Protein AF-A0A496VI37-F1 (afdb_monomer_lite)

pLDDT: mean 82.23, std 13.89, range [49.19, 95.0]

Sequence (89 aa):
MIDNTLNLFAEEENLFTEQAEYIDETALLKWTIEQPDENTIIRKLSQGGAKLITGPRGCGKTTLMLKTFHKLRANSKAVSLPIYVNYCN

Secondary structure (DSSP, 8-state):
--HHHHHHHHHHHHHHS--TTTS-HHHHHHHSPPPTTHHHHHHHHTSSS-------TTSSHHHHHHHHHHHHHT-TT-SS---------

Structure (mmCIF, N/CA/C/O backbone):
data_AF-A0A496VI37-F1
#
_entry.id   AF-A0A496VI37-F1
#
loop_
_atom_site.group_PDB
_atom_site.id
_atom_site.type_symbol
_atom_site.label_atom_id
_atom_site.label_alt_id
_atom_site.label_comp_id
_atom_site.label_asym_id
_atom_site.label_entity_id
_atom_site.label_seq_id
_atom_site.pdbx_PDB_ins_code
_atom_site.Cartn_x
_atom_site.Cartn_y
_atom_site.Cartn_z
_atom_site.occupancy
_atom_site.B_iso_or_equiv
_atom_site.auth_seq_id
_atom_site.auth_comp_id
_atom_site.auth_asym_id
_atom_site.auth_atom_id
_atom_site.pdbx_PDB_model_num
ATOM 1 N N . MET A 1 1 ? 39.761 -4.429 -19.912 1.00 49.47 1 MET A N 1
ATOM 2 C CA . MET A 1 1 ? 39.742 -3.521 -18.736 1.00 49.47 1 MET A CA 1
ATOM 3 C C . MET A 1 1 ? 38.485 -2.633 -18.707 1.00 49.47 1 MET A C 1
ATOM 5 O O . MET A 1 1 ? 38.497 -1.626 -18.019 1.00 49.47 1 MET A O 1
ATOM 9 N N . ILE A 1 2 ? 37.411 -3.002 -19.427 1.00 56.53 2 ILE A N 1
ATOM 10 C CA . ILE A 1 2 ? 36.142 -2.244 -19.519 1.00 56.53 2 ILE A CA 1
ATOM 11 C C . ILE A 1 2 ? 34.997 -3.019 -18.823 1.00 56.53 2 ILE A C 1
ATOM 13 O O . ILE A 1 2 ? 34.049 -2.417 -18.331 1.00 56.53 2 ILE A O 1
ATOM 17 N N . ASP A 1 3 ? 35.131 -4.343 -18.680 1.00 58.88 3 ASP A N 1
ATOM 18 C CA . ASP A 1 3 ? 34.077 -5.224 -18.151 1.00 58.88 3 ASP A CA 1
ATOM 19 C C . ASP A 1 3 ? 33.795 -5.041 -16.650 1.00 58.88 3 ASP A C 1
ATOM 21 O O . ASP A 1 3 ? 32.655 -5.165 -16.213 1.00 58.88 3 ASP A O 1
ATOM 25 N N . ASN A 1 4 ? 34.807 -4.682 -15.851 1.00 58.66 4 ASN A N 1
ATOM 26 C CA . ASN A 1 4 ? 34.638 -4.521 -14.400 1.00 58.66 4 ASN A CA 1
ATOM 27 C C . ASN A 1 4 ? 33.831 -3.272 -14.024 1.00 58.66 4 ASN A C 1
ATOM 29 O O . ASN A 1 4 ? 33.151 -3.270 -13.005 1.00 58.66 4 ASN A O 1
ATOM 33 N N . THR A 1 5 ? 33.909 -2.207 -14.822 1.00 59.16 5 THR A N 1
ATOM 34 C CA . THR A 1 5 ? 33.203 -0.953 -14.528 1.00 59.16 5 THR A CA 1
ATOM 35 C C . THR A 1 5 ? 31.720 -1.066 -14.881 1.00 59.16 5 THR A C 1
ATOM 37 O O . THR A 1 5 ? 30.880 -0.584 -14.133 1.00 59.16 5 THR A O 1
ATOM 40 N N . LEU A 1 6 ? 31.389 -1.762 -15.975 1.00 59.62 6 LEU A N 1
ATOM 41 C CA . LEU A 1 6 ? 30.001 -2.048 -16.358 1.00 59.62 6 LEU A CA 1
ATOM 42 C C . LEU A 1 6 ? 29.296 -2.957 -15.340 1.00 59.62 6 LEU A C 1
ATOM 44 O O . LEU A 1 6 ? 28.140 -2.705 -15.013 1.00 59.62 6 LEU A O 1
ATOM 48 N N . ASN A 1 7 ? 29.998 -3.960 -14.800 1.00 60.47 7 ASN A N 1
ATOM 49 C CA . ASN A 1 7 ? 29.455 -4.807 -13.733 1.00 60.47 7 ASN A CA 1
ATOM 50 C C . ASN A 1 7 ? 29.194 -4.026 -12.440 1.00 60.47 7 ASN A C 1
ATOM 52 O O . ASN A 1 7 ? 28.157 -4.229 -11.820 1.00 60.47 7 ASN A O 1
ATOM 56 N N . LEU A 1 8 ? 30.086 -3.103 -12.067 1.00 61.53 8 LEU A N 1
ATOM 57 C CA . LEU A 1 8 ? 29.914 -2.292 -10.860 1.00 61.53 8 LEU A CA 1
ATOM 58 C C . LEU A 1 8 ? 28.682 -1.374 -10.957 1.00 61.53 8 LEU A C 1
ATOM 60 O O . LEU A 1 8 ? 27.905 -1.286 -10.014 1.00 61.53 8 LEU A O 1
ATOM 64 N N . PHE A 1 9 ? 28.451 -0.747 -12.117 1.00 60.50 9 PHE A N 1
ATOM 65 C CA . PHE A 1 9 ? 27.258 0.080 -12.332 1.00 60.50 9 PHE A CA 1
ATOM 66 C C . PHE A 1 9 ? 25.963 -0.741 -12.399 1.00 60.50 9 PHE A C 1
ATOM 68 O O . PHE A 1 9 ? 24.934 -0.277 -11.923 1.00 60.50 9 PHE A O 1
ATOM 75 N N . ALA A 1 10 ? 25.999 -1.957 -12.952 1.00 59.69 10 ALA A N 1
ATOM 76 C CA . ALA A 1 10 ? 24.841 -2.853 -12.961 1.00 59.69 10 ALA A CA 1
ATOM 77 C C . ALA A 1 10 ? 24.496 -3.379 -11.552 1.00 59.69 10 ALA A C 1
ATOM 79 O O . ALA A 1 10 ? 23.323 -3.561 -11.224 1.00 59.69 10 ALA A O 1
ATOM 80 N N . GLU A 1 11 ? 25.502 -3.605 -10.702 1.00 58.91 11 GLU A N 1
ATOM 81 C CA . GLU A 1 11 ? 25.303 -3.919 -9.282 1.00 58.91 11 GLU A CA 1
ATOM 82 C C . GLU A 1 11 ? 24.722 -2.723 -8.512 1.00 58.91 11 GLU A C 1
ATOM 84 O O . GLU A 1 11 ? 23.779 -2.899 -7.740 1.00 58.91 11 GLU A O 1
ATOM 89 N N . GLU A 1 12 ? 25.209 -1.503 -8.764 1.00 55.09 12 GLU A N 1
ATOM 90 C CA . GLU A 1 12 ? 24.645 -0.280 -8.178 1.00 55.09 12 GLU A CA 1
ATOM 91 C C . GLU A 1 12 ? 23.203 -0.025 -8.647 1.00 55.09 12 GLU A C 1
ATOM 93 O O . GLU A 1 12 ? 22.339 0.300 -7.836 1.00 55.09 12 GLU A O 1
ATOM 98 N N . GLU A 1 13 ? 22.894 -0.223 -9.930 1.00 54.19 13 GLU A N 1
ATOM 99 C CA . GLU A 1 13 ? 21.537 -0.058 -10.457 1.00 54.19 13 GLU A CA 1
ATOM 100 C C . GLU A 1 13 ? 20.569 -1.072 -9.826 1.00 54.19 13 GLU A C 1
A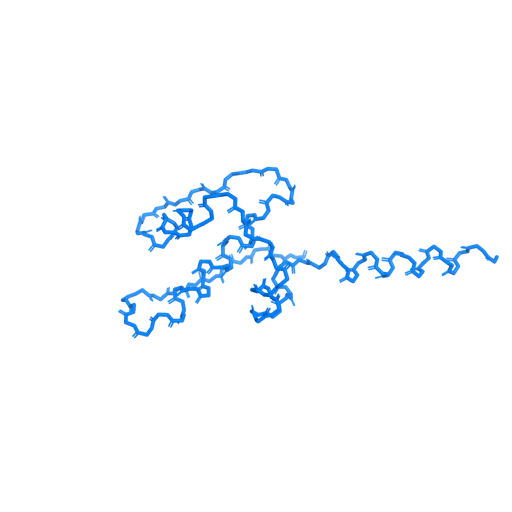TOM 102 O O . GLU A 1 13 ? 19.464 -0.699 -9.430 1.00 54.19 13 GLU A O 1
ATOM 107 N N . ASN A 1 14 ? 20.991 -2.324 -9.615 1.00 54.81 14 ASN A N 1
ATOM 108 C CA . ASN A 1 14 ? 20.191 -3.313 -8.886 1.00 54.81 14 ASN A CA 1
ATOM 109 C C . ASN A 1 14 ? 19.980 -2.939 -7.408 1.00 54.81 14 ASN A C 1
ATOM 111 O O . ASN A 1 14 ? 18.881 -3.147 -6.896 1.00 54.81 14 ASN A O 1
ATOM 115 N N . LEU A 1 15 ? 20.972 -2.328 -6.746 1.00 50.94 15 LEU A N 1
ATOM 116 C CA . LEU A 1 15 ? 20.849 -1.841 -5.364 1.00 50.94 15 LEU A CA 1
ATOM 117 C C . LEU A 1 15 ? 19.781 -0.737 -5.223 1.00 50.94 15 LEU A C 1
ATOM 119 O O . LEU A 1 15 ? 19.100 -0.663 -4.201 1.00 50.94 15 LEU A O 1
ATOM 123 N N . PHE A 1 16 ? 19.602 0.107 -6.247 1.00 56.06 16 PHE A N 1
ATOM 124 C CA . PHE A 1 16 ? 18.588 1.175 -6.261 1.00 56.06 16 PHE A CA 1
ATOM 125 C C . PHE A 1 16 ? 17.263 0.780 -6.931 1.00 56.06 16 PHE A C 1
ATOM 127 O O . PHE A 1 16 ? 16.309 1.561 -6.902 1.00 56.06 16 PHE 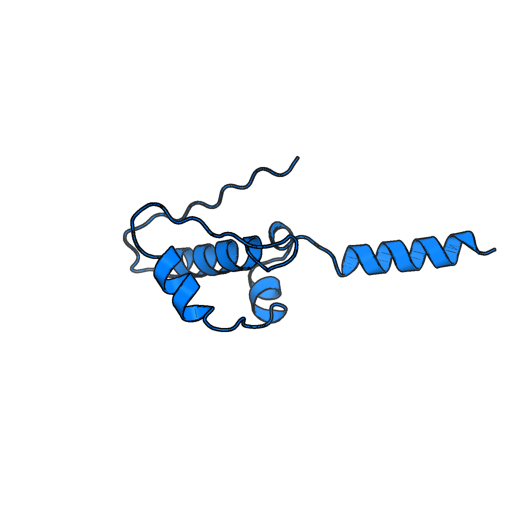A O 1
ATOM 134 N N . THR A 1 17 ? 17.175 -0.429 -7.495 1.00 64.19 17 THR A N 1
ATOM 135 C CA . THR A 1 17 ? 15.980 -0.950 -8.184 1.00 64.19 17 THR A CA 1
ATOM 136 C C . THR A 1 17 ? 15.404 -2.171 -7.466 1.00 64.19 17 THR A C 1
ATOM 138 O O . THR A 1 17 ? 14.852 -3.081 -8.089 1.00 64.19 17 THR A O 1
ATOM 141 N N . GLU A 1 18 ? 15.512 -2.210 -6.139 1.00 69.38 18 GLU A N 1
ATOM 142 C CA . GLU A 1 18 ? 14.857 -3.252 -5.358 1.00 69.38 18 GLU A CA 1
ATOM 143 C C . GLU A 1 18 ? 13.331 -3.145 -5.442 1.00 69.38 18 GLU A C 1
ATOM 145 O O . GLU A 1 18 ? 12.731 -2.064 -5.457 1.00 69.38 18 GLU A O 1
ATOM 150 N N . GLN A 1 19 ? 12.674 -4.304 -5.489 1.00 77.00 19 GLN A N 1
ATOM 151 C CA . GLN A 1 19 ? 11.222 -4.342 -5.407 1.00 77.00 19 GLN A CA 1
ATOM 152 C C . GLN A 1 19 ? 10.783 -3.941 -4.000 1.00 77.00 19 GLN A C 1
ATOM 154 O O . GLN A 1 19 ? 11.386 -4.341 -3.010 1.00 77.00 19 GLN A O 1
ATOM 159 N N . ALA A 1 20 ? 9.668 -3.214 -3.908 1.00 77.00 20 ALA A N 1
ATOM 160 C CA . ALA A 1 20 ? 9.146 -2.697 -2.643 1.00 77.00 20 ALA A CA 1
ATOM 161 C C . ALA A 1 20 ? 8.920 -3.769 -1.554 1.00 77.00 20 ALA A C 1
ATOM 163 O O . ALA A 1 20 ? 8.856 -3.430 -0.381 1.00 77.00 20 ALA A O 1
ATOM 164 N N . GLU A 1 21 ? 8.796 -5.040 -1.933 1.00 80.94 21 GLU A N 1
ATOM 165 C CA . GLU A 1 21 ? 8.580 -6.184 -1.036 1.00 80.94 21 GLU A CA 1
ATOM 166 C C . GLU A 1 21 ? 9.829 -6.613 -0.267 1.00 80.94 21 GLU A C 1
ATOM 168 O O . GLU A 1 21 ? 9.705 -7.238 0.784 1.00 80.94 21 GLU A O 1
ATOM 173 N N . TYR A 1 22 ? 11.012 -6.277 -0.781 1.00 82.12 22 TYR A N 1
ATOM 174 C CA . TYR A 1 22 ? 12.296 -6.559 -0.139 1.00 82.12 22 TYR A CA 1
ATOM 175 C C . TYR A 1 22 ? 12.772 -5.393 0.741 1.00 82.12 22 TYR A C 1
ATOM 177 O O . TYR A 1 22 ? 13.710 -5.537 1.522 1.00 82.12 22 TYR A O 1
ATOM 185 N N . ILE A 1 23 ? 12.074 -4.255 0.681 1.00 82.69 23 ILE A N 1
ATOM 186 C CA . ILE A 1 23 ? 12.359 -3.071 1.487 1.00 82.69 23 ILE A CA 1
ATOM 187 C C . ILE A 1 23 ? 11.633 -3.194 2.834 1.00 82.69 23 ILE A C 1
ATOM 189 O O . ILE A 1 23 ? 10.419 -3.399 2.881 1.00 82.69 23 ILE A O 1
ATOM 193 N N . ASP A 1 24 ? 12.363 -3.020 3.940 1.00 87.38 24 ASP A N 1
ATOM 194 C CA . ASP A 1 24 ? 11.767 -2.953 5.282 1.00 87.38 24 ASP A CA 1
ATOM 195 C C . ASP A 1 24 ? 10.712 -1.838 5.375 1.00 87.38 24 ASP A C 1
ATOM 197 O O . ASP A 1 24 ? 10.859 -0.787 4.754 1.00 87.38 24 ASP A O 1
ATOM 201 N N . GLU A 1 25 ? 9.676 -2.018 6.199 1.00 89.12 25 GLU A N 1
ATOM 202 C CA . GLU A 1 25 ? 8.593 -1.037 6.360 1.00 89.12 25 GLU A CA 1
ATOM 203 C C . GLU A 1 25 ? 9.119 0.377 6.634 1.00 89.12 25 GLU A C 1
ATOM 205 O O . GLU A 1 25 ? 8.656 1.346 6.028 1.00 89.12 25 GLU A O 1
ATOM 210 N N . THR A 1 26 ? 10.097 0.512 7.533 1.00 88.75 26 THR A N 1
ATOM 211 C CA . THR A 1 26 ? 10.628 1.825 7.913 1.00 88.75 26 THR A CA 1
ATOM 212 C C . THR A 1 26 ? 11.353 2.492 6.749 1.00 88.75 26 THR A C 1
ATOM 214 O O . THR A 1 26 ? 11.197 3.695 6.522 1.00 88.75 26 THR A O 1
ATOM 217 N N . ALA A 1 27 ? 12.096 1.706 5.971 1.00 87.75 27 ALA A N 1
ATOM 218 C CA . ALA A 1 27 ? 12.786 2.159 4.776 1.00 87.75 27 ALA A CA 1
ATOM 219 C C . ALA A 1 27 ? 11.791 2.496 3.655 1.00 87.75 27 ALA A C 1
ATOM 221 O O . ALA A 1 27 ? 11.893 3.560 3.050 1.00 87.75 27 ALA A O 1
ATOM 222 N N . LEU A 1 28 ? 10.766 1.666 3.446 1.00 88.88 28 LEU A N 1
ATOM 223 C CA . LEU A 1 28 ? 9.713 1.878 2.456 1.00 88.88 28 LEU A CA 1
ATOM 224 C C . LEU A 1 28 ? 8.974 3.193 2.723 1.00 88.88 28 LEU A C 1
ATOM 226 O O . LEU A 1 28 ? 8.792 4.000 1.813 1.00 88.88 28 LEU A O 1
ATOM 230 N N . LEU A 1 29 ? 8.578 3.447 3.972 1.00 85.19 29 LEU A N 1
ATOM 231 C CA . LEU A 1 29 ? 7.891 4.683 4.355 1.00 85.19 29 LEU A CA 1
ATOM 232 C C . LEU A 1 29 ? 8.795 5.919 4.243 1.00 85.19 29 LEU A C 1
ATOM 234 O O . LEU A 1 29 ? 8.300 7.003 3.951 1.00 85.19 29 LEU A O 1
ATOM 238 N N . LYS A 1 30 ? 10.108 5.766 4.447 1.00 87.56 30 LYS A N 1
ATOM 239 C CA . LYS A 1 30 ? 11.079 6.866 4.372 1.00 87.56 30 LYS A CA 1
ATOM 240 C C . LYS A 1 30 ? 11.505 7.205 2.943 1.00 87.56 30 LYS A C 1
ATOM 242 O O . LYS A 1 30 ? 11.754 8.369 2.645 1.00 87.56 30 LYS A O 1
ATOM 247 N N . TRP A 1 31 ? 11.668 6.198 2.089 1.00 84.25 31 TRP A N 1
ATOM 248 C CA . TRP A 1 31 ? 12.267 6.346 0.759 1.00 84.25 31 TRP A CA 1
ATOM 249 C C . TRP A 1 31 ? 11.241 6.480 -0.363 1.00 84.25 31 TRP A C 1
ATOM 251 O O . TRP A 1 31 ? 11.608 6.810 -1.489 1.00 84.25 31 TRP A O 1
ATOM 261 N N . THR A 1 32 ? 9.957 6.259 -0.081 1.00 83.75 32 THR A N 1
ATOM 262 C CA . THR A 1 32 ? 8.903 6.451 -1.081 1.00 83.75 32 THR A CA 1
ATOM 263 C C . THR A 1 32 ? 8.387 7.885 -1.074 1.00 83.75 32 THR A C 1
ATOM 265 O O . THR A 1 32 ? 8.048 8.444 -0.035 1.00 83.75 32 THR A O 1
ATOM 268 N N . ILE A 1 33 ? 8.292 8.479 -2.263 1.00 83.94 33 ILE A N 1
ATOM 269 C CA . ILE A 1 33 ? 7.615 9.763 -2.465 1.00 83.94 33 ILE A CA 1
ATOM 270 C C . ILE A 1 33 ? 6.100 9.565 -2.339 1.00 83.94 33 ILE A C 1
ATOM 272 O O . ILE A 1 33 ? 5.558 8.553 -2.792 1.00 83.94 33 ILE A O 1
ATOM 276 N N . GLU A 1 34 ? 5.416 10.538 -1.737 1.00 82.25 34 GLU A N 1
ATOM 277 C CA . GLU A 1 34 ? 3.954 10.588 -1.744 1.00 82.25 34 GLU A CA 1
ATOM 278 C C . GLU A 1 34 ? 3.439 10.886 -3.154 1.00 82.25 34 GLU A C 1
ATOM 280 O O . GLU A 1 34 ? 3.829 11.870 -3.788 1.00 82.25 34 GLU A O 1
ATOM 285 N N . GLN A 1 35 ? 2.541 10.037 -3.652 1.00 77.12 35 GLN A N 1
ATOM 286 C CA . GLN A 1 35 ? 1.867 10.293 -4.923 1.00 77.12 35 GLN A CA 1
ATOM 287 C C . GLN A 1 35 ? 0.659 11.230 -4.754 1.00 77.12 35 GLN A C 1
ATOM 289 O O . GLN A 1 35 ? 0.040 11.270 -3.683 1.00 77.12 35 GLN A O 1
ATOM 294 N N . PRO A 1 36 ? 0.247 11.946 -5.818 1.00 83.25 36 PRO A N 1
ATOM 295 C CA . PRO A 1 36 ? -1.041 12.629 -5.832 1.00 83.25 36 PRO A CA 1
ATOM 296 C C . PRO A 1 36 ? -2.168 11.661 -5.457 1.00 83.25 36 PRO A C 1
ATOM 298 O O . PRO A 1 36 ? -2.185 10.512 -5.896 1.00 83.25 36 PRO A O 1
ATOM 301 N N . ASP A 1 37 ? -3.099 12.120 -4.622 1.00 88.19 37 ASP A N 1
ATOM 302 C CA . ASP A 1 37 ? -4.240 11.334 -4.139 1.00 88.19 37 ASP A CA 1
ATOM 303 C C . ASP A 1 37 ? -3.897 10.044 -3.373 1.00 88.19 37 ASP A C 1
ATOM 305 O O . ASP A 1 37 ? -4.803 9.257 -3.078 1.00 88.19 37 ASP A O 1
ATOM 309 N N . GLU A 1 38 ? -2.639 9.830 -2.971 1.00 91.25 38 GLU A N 1
ATOM 310 C CA . GLU A 1 38 ? -2.205 8.611 -2.279 1.00 91.25 38 GLU A CA 1
ATOM 311 C C . GLU A 1 38 ? -3.080 8.307 -1.054 1.00 91.25 38 GLU A C 1
ATOM 313 O O . GLU A 1 38 ? -3.615 7.205 -0.914 1.00 91.25 38 GLU A O 1
ATOM 318 N N . ASN A 1 39 ? -3.338 9.312 -0.216 1.00 91.69 39 ASN A N 1
ATOM 319 C CA . ASN A 1 39 ? -4.210 9.177 0.952 1.00 91.69 39 ASN A CA 1
ATOM 320 C C . ASN A 1 39 ? -5.645 8.761 0.586 1.00 91.69 39 ASN A C 1
ATOM 322 O O . ASN A 1 39 ? -6.273 7.967 1.296 1.00 91.69 39 ASN A O 1
ATOM 326 N N . THR A 1 40 ? -6.168 9.265 -0.534 1.00 94.56 40 THR A N 1
ATOM 327 C CA . THR A 1 40 ? -7.493 8.896 -1.043 1.00 94.56 40 THR A CA 1
ATOM 328 C C . THR A 1 40 ? -7.503 7.456 -1.542 1.00 94.56 40 THR A C 1
ATOM 330 O O . THR A 1 40 ? -8.456 6.727 -1.254 1.00 94.56 40 THR A O 1
ATOM 333 N N . ILE A 1 41 ? -6.456 7.032 -2.252 1.00 94.31 41 ILE A N 1
ATOM 334 C CA . ILE A 1 41 ? -6.300 5.664 -2.752 1.00 94.31 41 ILE A CA 1
ATOM 335 C C . ILE A 1 41 ? -6.192 4.690 -1.579 1.00 94.31 41 ILE A C 1
ATOM 337 O O . ILE A 1 41 ? -7.007 3.775 -1.482 1.00 94.31 41 ILE A O 1
ATOM 341 N N . ILE A 1 42 ? -5.286 4.934 -0.630 1.00 94.44 42 ILE A N 1
ATOM 342 C CA . ILE A 1 42 ? -5.118 4.105 0.572 1.00 94.44 42 ILE A CA 1
ATOM 343 C C . ILE A 1 42 ? -6.435 4.006 1.348 1.00 94.44 42 ILE A C 1
ATOM 345 O O . ILE A 1 42 ? -6.825 2.923 1.786 1.00 94.44 42 ILE A O 1
ATOM 349 N N . ARG A 1 43 ? -7.168 5.119 1.499 1.00 93.44 43 ARG A N 1
ATOM 350 C CA . ARG A 1 43 ? -8.492 5.115 2.139 1.00 93.44 43 ARG A CA 1
ATOM 351 C C . ARG A 1 43 ? -9.477 4.209 1.399 1.00 93.44 43 ARG A C 1
ATOM 353 O O . ARG A 1 43 ? -10.184 3.454 2.057 1.00 93.44 43 ARG A O 1
ATOM 360 N N . LYS A 1 44 ? -9.526 4.262 0.064 1.00 94.81 44 LYS A N 1
ATOM 361 C CA . LYS A 1 44 ? -10.392 3.390 -0.751 1.00 94.81 44 LYS A CA 1
ATOM 362 C C . LYS A 1 44 ? -9.986 1.917 -0.653 1.00 94.81 44 LYS A C 1
ATOM 364 O O . LYS A 1 44 ? -10.867 1.066 -0.592 1.00 94.81 44 LYS A O 1
ATOM 369 N N . LEU A 1 45 ? -8.686 1.620 -0.615 1.00 94.38 45 LEU A N 1
ATOM 370 C CA . LEU A 1 45 ? -8.159 0.256 -0.473 1.00 94.38 45 LEU A CA 1
ATOM 371 C C . LEU A 1 45 ? -8.399 -0.332 0.921 1.00 94.38 45 LEU A C 1
ATOM 373 O O . LEU A 1 45 ? -8.547 -1.538 1.062 1.00 94.38 45 LEU A O 1
ATOM 377 N N . SER A 1 46 ? -8.482 0.522 1.942 1.00 92.75 46 SER A N 1
ATOM 378 C CA . SER A 1 46 ? -8.760 0.122 3.326 1.00 92.75 46 SER A CA 1
ATOM 379 C C . SER A 1 46 ? -10.237 -0.219 3.581 1.00 92.75 46 SER A C 1
ATOM 381 O O . SER A 1 46 ? -10.575 -0.718 4.652 1.00 92.75 46 SER A O 1
ATOM 383 N N . GLN A 1 47 ? -11.134 0.092 2.642 1.00 91.75 47 GLN A N 1
ATOM 384 C CA . GLN A 1 47 ? -12.568 -0.179 2.755 1.00 91.75 47 GLN A CA 1
ATOM 385 C C . GLN A 1 47 ? -12.926 -1.547 2.172 1.00 91.75 47 GLN A C 1
ATOM 387 O O . GLN A 1 47 ? -12.271 -2.040 1.258 1.00 91.75 47 GLN A O 1
ATOM 392 N N . GLY A 1 48 ? -14.026 -2.125 2.659 1.00 89.81 48 GLY A N 1
ATOM 393 C CA . GLY A 1 48 ? -14.526 -3.410 2.179 1.00 89.81 48 GLY A CA 1
ATOM 394 C C . GLY A 1 48 ? -14.857 -3.451 0.677 1.00 89.81 48 GLY A C 1
ATOM 395 O O . GLY A 1 48 ? -15.081 -2.430 0.010 1.00 89.81 48 GLY A O 1
ATOM 396 N N . GLY A 1 49 ? -14.930 -4.679 0.165 1.00 92.94 49 GLY A N 1
ATOM 397 C CA . GLY A 1 49 ? -15.226 -4.995 -1.232 1.00 92.94 49 GLY A CA 1
ATOM 398 C C . GLY A 1 49 ? -13.981 -5.076 -2.116 1.00 92.94 49 GLY A C 1
ATOM 399 O O . GLY A 1 49 ? -12.938 -4.507 -1.804 1.00 92.94 49 GLY A O 1
ATOM 400 N N . ALA A 1 50 ? -14.104 -5.777 -3.243 1.00 94.88 50 ALA A N 1
ATOM 401 C CA . ALA A 1 50 ? -13.006 -5.952 -4.188 1.00 94.88 50 ALA A CA 1
ATOM 402 C C . ALA A 1 50 ? -12.571 -4.610 -4.801 1.00 94.88 50 ALA A C 1
ATOM 404 O O . ALA A 1 50 ? -13.411 -3.783 -5.169 1.00 94.88 50 ALA A O 1
ATOM 405 N N . LYS A 1 51 ? -11.254 -4.405 -4.918 1.00 95.00 51 LYS A N 1
ATOM 406 C CA . LYS A 1 51 ? -10.632 -3.233 -5.549 1.00 95.00 51 LYS A CA 1
ATOM 407 C C . LYS A 1 51 ? -9.621 -3.710 -6.586 1.00 95.00 51 LYS A C 1
ATOM 409 O O . LYS A 1 51 ? -8.904 -4.675 -6.346 1.00 95.00 51 LYS A O 1
ATOM 414 N N . LEU A 1 52 ? -9.550 -3.006 -7.712 1.00 94.94 52 LEU A N 1
ATOM 415 C CA . LEU A 1 52 ? -8.554 -3.229 -8.755 1.00 94.94 52 LEU A CA 1
ATOM 416 C C . LEU A 1 52 ? -7.697 -1.969 -8.886 1.00 94.94 52 LEU A C 1
ATOM 418 O O . LEU A 1 52 ? -8.229 -0.882 -9.106 1.00 94.94 52 LEU A O 1
ATOM 422 N N . ILE A 1 53 ? -6.380 -2.118 -8.753 1.00 92.69 53 ILE A N 1
ATOM 423 C CA . ILE A 1 53 ? -5.415 -1.043 -9.004 1.00 92.69 53 ILE A CA 1
ATOM 424 C C . ILE A 1 53 ? -4.773 -1.310 -10.361 1.00 92.69 53 ILE A C 1
ATOM 426 O O . ILE A 1 53 ? -4.061 -2.297 -10.537 1.00 92.69 53 ILE A O 1
ATOM 430 N N . THR A 1 54 ? -5.007 -0.424 -11.322 1.00 93.06 54 THR A N 1
ATOM 431 C CA . THR A 1 54 ? -4.441 -0.521 -12.672 1.00 93.06 54 THR A CA 1
ATOM 432 C C . THR A 1 54 ? -3.410 0.573 -12.911 1.00 93.06 54 THR A C 1
ATOM 434 O O . THR A 1 54 ? -3.543 1.677 -12.393 1.00 93.06 54 THR A O 1
ATOM 437 N N . GLY A 1 55 ? -2.408 0.291 -13.741 1.00 91.00 55 GLY A N 1
ATOM 438 C CA . GLY A 1 55 ? -1.417 1.277 -14.174 1.00 91.00 55 GLY A CA 1
ATOM 439 C C . GLY A 1 55 ? -0.167 0.619 -14.768 1.00 91.00 55 GLY A C 1
ATOM 440 O O . GLY A 1 55 ? 0.032 -0.587 -14.570 1.00 91.00 55 GLY A O 1
ATOM 441 N N . PRO A 1 56 ? 0.684 1.378 -15.479 1.00 91.19 56 PRO A N 1
ATOM 442 C CA . PRO A 1 56 ? 1.878 0.853 -16.145 1.00 91.19 56 PRO A CA 1
ATOM 443 C C . PRO A 1 56 ? 2.899 0.256 -15.161 1.00 91.19 56 PRO A C 1
ATOM 445 O O . PRO A 1 56 ? 2.820 0.447 -13.943 1.00 91.19 56 PRO A O 1
ATOM 448 N N . ARG A 1 57 ? 3.866 -0.523 -15.663 1.00 85.19 57 ARG A N 1
ATOM 449 C CA . ARG A 1 57 ? 4.967 -1.043 -14.830 1.00 85.19 57 ARG A CA 1
ATOM 450 C C . ARG A 1 57 ? 5.714 0.128 -14.174 1.00 85.19 57 ARG A C 1
ATOM 452 O O . ARG A 1 57 ? 5.882 1.169 -14.793 1.00 85.19 57 ARG A O 1
ATOM 459 N N . GLY A 1 58 ? 6.103 -0.033 -12.908 1.00 83.50 58 GLY A N 1
ATOM 460 C CA . GLY A 1 58 ? 6.804 1.010 -12.147 1.00 83.50 58 GLY A CA 1
ATOM 461 C C . GLY A 1 58 ? 5.917 2.121 -11.570 1.00 83.50 58 GLY A C 1
ATOM 462 O O . GLY A 1 58 ? 6.424 2.983 -10.870 1.00 83.50 58 GLY A O 1
ATOM 463 N N . CYS A 1 59 ? 4.591 2.101 -11.769 1.00 87.75 59 CYS A N 1
ATOM 464 C CA . CYS A 1 59 ? 3.708 3.166 -11.265 1.00 87.75 59 CYS A CA 1
ATOM 465 C C . CYS A 1 59 ? 3.354 3.080 -9.761 1.00 87.75 59 CYS A C 1
ATOM 467 O O . CYS A 1 59 ? 2.364 3.667 -9.341 1.00 87.75 59 CYS A O 1
ATOM 469 N N . GLY A 1 60 ? 4.089 2.305 -8.955 1.00 89.31 60 GLY A N 1
ATOM 470 C CA . GLY A 1 60 ? 3.891 2.257 -7.496 1.00 89.31 60 GLY A CA 1
ATOM 471 C C . GLY A 1 60 ? 2.713 1.414 -6.983 1.00 89.31 60 GLY A C 1
ATOM 472 O O . GLY A 1 60 ? 2.338 1.544 -5.824 1.00 89.31 60 GLY A O 1
ATOM 473 N N . LYS A 1 61 ? 2.126 0.517 -7.791 1.00 92.56 61 LYS A N 1
ATOM 474 C CA . LYS A 1 61 ? 0.999 -0.348 -7.353 1.00 92.56 61 LYS A CA 1
ATOM 475 C C . LYS A 1 61 ? 1.335 -1.176 -6.109 1.00 92.56 61 LYS A C 1
ATOM 477 O O . LYS A 1 61 ? 0.589 -1.151 -5.136 1.00 92.56 61 LYS A O 1
ATOM 482 N N . THR A 1 62 ? 2.469 -1.876 -6.142 1.00 92.31 62 THR A N 1
ATOM 483 C CA . THR A 1 62 ? 2.976 -2.671 -5.014 1.00 92.31 62 THR A CA 1
ATOM 484 C C . THR A 1 62 ? 3.231 -1.786 -3.799 1.00 92.31 62 THR A C 1
ATOM 486 O O . THR A 1 62 ? 2.801 -2.109 -2.699 1.00 92.31 62 THR A O 1
ATOM 489 N N . THR A 1 63 ? 3.820 -0.606 -4.004 1.00 92.44 63 THR A N 1
ATOM 490 C CA . THR A 1 63 ? 4.034 0.390 -2.948 1.00 92.44 63 THR A CA 1
ATOM 491 C C . THR A 1 63 ? 2.722 0.822 -2.288 1.00 92.44 63 THR A C 1
ATOM 493 O O . THR A 1 63 ? 2.634 0.832 -1.064 1.00 92.44 63 THR A O 1
ATOM 496 N N . LEU A 1 64 ? 1.676 1.123 -3.066 1.00 93.81 64 LEU A N 1
ATOM 497 C CA . LEU A 1 64 ? 0.350 1.481 -2.544 1.00 93.81 64 LEU A CA 1
ATOM 498 C C . LEU A 1 64 ? -0.293 0.331 -1.753 1.00 93.81 64 LEU A C 1
ATOM 500 O O . LEU A 1 64 ? -0.903 0.568 -0.705 1.00 93.81 64 LEU A O 1
ATOM 504 N N . MET A 1 65 ? -0.142 -0.908 -2.230 1.00 94.31 65 MET A N 1
ATOM 505 C CA . MET A 1 65 ? -0.617 -2.106 -1.530 1.00 94.31 65 MET A CA 1
ATOM 506 C C . MET A 1 65 ? 0.098 -2.297 -0.192 1.00 94.31 65 MET A C 1
ATOM 508 O O . MET A 1 65 ? -0.570 -2.456 0.829 1.00 94.31 65 MET A O 1
ATOM 512 N N . LEU A 1 66 ? 1.430 -2.207 -0.172 1.00 94.06 66 LEU A N 1
ATOM 513 C CA . LEU A 1 66 ? 2.234 -2.337 1.044 1.00 94.06 66 LEU A CA 1
ATOM 514 C C . LEU A 1 66 ? 1.936 -1.211 2.040 1.00 94.06 66 LEU A C 1
ATOM 516 O O . LEU A 1 66 ? 1.648 -1.493 3.199 1.00 94.06 66 LEU A O 1
ATOM 520 N N . LYS A 1 67 ? 1.875 0.055 1.600 1.00 93.75 67 LYS A N 1
ATOM 521 C CA . LYS A 1 67 ? 1.463 1.188 2.455 1.00 93.75 67 LYS A CA 1
ATOM 522 C C . LYS A 1 67 ? 0.082 0.960 3.079 1.00 93.75 67 LYS A C 1
ATOM 524 O O . LYS A 1 67 ? -0.120 1.227 4.263 1.00 93.75 67 LYS A O 1
ATOM 529 N N . THR A 1 68 ? -0.869 0.432 2.305 1.00 94.12 68 THR A N 1
ATOM 530 C CA . THR A 1 68 ? -2.206 0.093 2.815 1.00 94.12 68 THR A CA 1
ATOM 531 C C . THR A 1 68 ? -2.143 -1.043 3.836 1.00 94.12 68 THR A C 1
ATOM 533 O O . THR A 1 68 ? -2.744 -0.935 4.904 1.00 94.12 68 THR A O 1
ATOM 536 N N . PHE A 1 69 ? -1.395 -2.108 3.541 1.00 94.75 69 PHE A N 1
ATOM 537 C CA . PHE A 1 69 ? -1.185 -3.237 4.444 1.00 94.75 69 PHE A CA 1
ATOM 538 C C . PHE A 1 69 ? -0.580 -2.788 5.781 1.00 94.75 69 PHE A C 1
ATOM 540 O O . PHE A 1 69 ? -1.158 -3.069 6.829 1.00 94.75 69 PHE A O 1
ATOM 547 N N . HIS A 1 70 ? 0.518 -2.030 5.750 1.00 93.56 70 HIS A N 1
ATOM 548 C CA .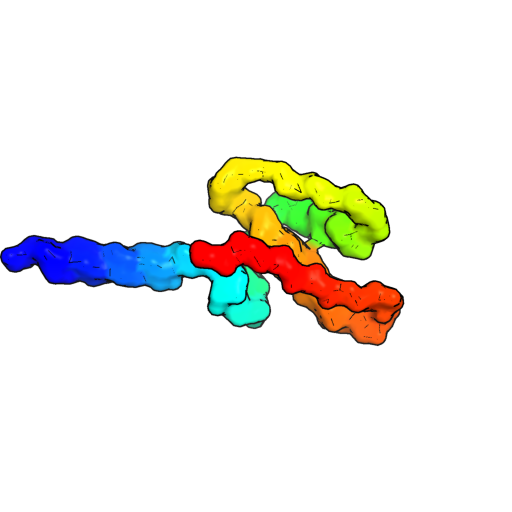 HIS A 1 70 ? 1.180 -1.487 6.937 1.00 93.56 70 HIS A CA 1
ATOM 549 C C . HIS A 1 70 ? 0.241 -0.606 7.762 1.00 93.56 70 HIS A C 1
ATOM 551 O O . HIS A 1 70 ? 0.110 -0.798 8.971 1.00 93.56 70 HIS A O 1
ATOM 557 N N . LYS A 1 71 ? -0.514 0.286 7.106 1.00 92.62 71 LYS A N 1
ATOM 558 C CA . LYS A 1 71 ? -1.514 1.132 7.769 1.00 92.62 71 LYS A CA 1
ATOM 559 C C . LYS A 1 71 ? -2.602 0.323 8.476 1.00 92.62 71 LYS A C 1
ATOM 561 O O . LYS A 1 71 ? -2.977 0.656 9.598 1.00 92.62 71 LYS A O 1
ATOM 566 N N . LEU A 1 72 ? -3.135 -0.711 7.824 1.00 93.25 72 LEU A N 1
ATOM 567 C CA . LEU A 1 72 ? -4.153 -1.578 8.420 1.00 93.25 72 LEU A CA 1
ATOM 568 C C . LEU A 1 72 ? -3.575 -2.400 9.574 1.00 93.25 72 LEU A C 1
ATOM 570 O O . LEU A 1 72 ? -4.220 -2.523 10.610 1.00 93.25 72 LEU A O 1
ATOM 574 N N . ARG A 1 73 ? -2.348 -2.908 9.418 1.00 92.81 73 ARG A N 1
ATOM 575 C CA . ARG A 1 73 ? -1.646 -3.702 10.432 1.00 92.81 73 ARG A CA 1
ATOM 576 C C . ARG A 1 73 ? -1.320 -2.887 11.683 1.00 92.81 73 ARG A C 1
ATOM 578 O O . ARG A 1 73 ? -1.452 -3.397 12.788 1.00 92.81 73 ARG A O 1
ATOM 585 N N . ALA A 1 74 ? -0.923 -1.627 11.517 1.00 91.88 74 ALA A N 1
ATOM 586 C CA . ALA A 1 74 ? -0.604 -0.723 12.620 1.00 91.88 74 ALA A CA 1
ATOM 587 C C . ALA A 1 74 ? -1.846 -0.235 13.394 1.00 91.88 74 ALA A C 1
ATOM 589 O O . ALA A 1 74 ? -1.721 0.331 14.481 1.00 91.88 74 ALA A O 1
ATOM 590 N N . ASN A 1 75 ? -3.057 -0.433 12.862 1.00 90.44 75 ASN A N 1
ATOM 591 C CA . ASN A 1 75 ? -4.283 0.016 13.508 1.00 90.44 75 ASN A CA 1
ATOM 592 C C . ASN A 1 75 ? -4.752 -0.983 14.580 1.00 90.44 75 ASN A C 1
ATOM 594 O O . ASN A 1 75 ? -5.522 -1.899 14.302 1.00 90.44 75 ASN A O 1
ATOM 598 N N . SER A 1 76 ? -4.362 -0.745 15.834 1.00 82.31 76 SER A N 1
ATOM 599 C CA . SER A 1 76 ? -4.723 -1.576 16.997 1.00 82.31 76 SER A CA 1
ATOM 600 C C . SER A 1 76 ? -6.226 -1.670 17.295 1.00 82.31 76 SER A C 1
ATOM 602 O O . SER A 1 76 ? -6.643 -2.515 18.082 1.00 82.31 76 SER A O 1
ATOM 604 N N . LYS A 1 77 ? -7.048 -0.811 16.680 1.00 85.94 77 LYS A N 1
ATOM 605 C CA . LYS A 1 77 ? -8.514 -0.809 16.806 1.00 85.94 77 LYS A CA 1
ATOM 606 C C . LYS A 1 77 ? -9.214 -1.410 15.581 1.00 85.94 77 LYS A C 1
ATOM 608 O O . LYS A 1 77 ? -10.440 -1.341 15.494 1.00 85.94 77 LYS A O 1
ATOM 613 N N . ALA A 1 78 ? -8.468 -1.925 14.602 1.00 79.69 78 ALA A N 1
ATOM 614 C CA . ALA A 1 78 ? -9.045 -2.512 13.401 1.00 79.69 78 ALA A CA 1
ATOM 615 C C . ALA A 1 78 ? -9.775 -3.825 13.713 1.00 79.69 78 ALA A C 1
ATOM 617 O O . ALA A 1 78 ? -9.321 -4.639 14.510 1.00 79.69 78 ALA A O 1
ATOM 618 N N . VAL A 1 79 ? -10.902 -4.036 13.032 1.00 83.38 79 VAL A N 1
ATOM 619 C CA . VAL A 1 79 ? -11.689 -5.283 13.091 1.00 83.38 79 VAL A CA 1
ATOM 620 C C . VAL A 1 79 ? -11.301 -6.234 11.943 1.00 83.38 79 VAL A C 1
ATOM 622 O O . VAL A 1 79 ? -11.848 -7.323 11.808 1.00 83.38 79 VAL A O 1
ATOM 625 N N . SER A 1 80 ? -10.360 -5.827 11.086 1.00 84.75 80 SER A N 1
ATOM 626 C CA . SER A 1 80 ? -9.882 -6.599 9.938 1.00 84.75 80 SER A CA 1
ATOM 627 C C . SER A 1 80 ? -8.494 -7.186 10.191 1.00 84.75 80 SER A C 1
ATOM 629 O O . SER A 1 80 ? -7.644 -6.554 10.813 1.00 84.75 80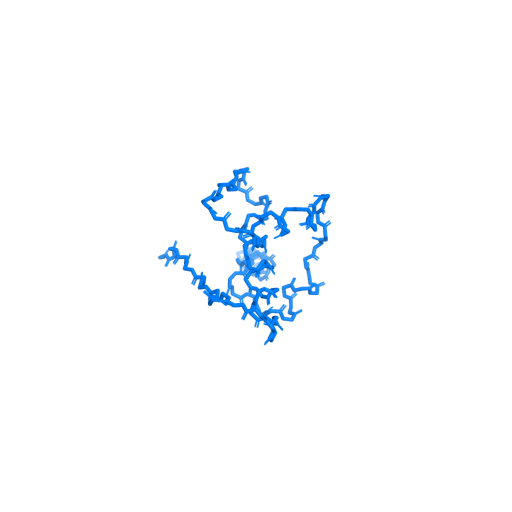 SER A O 1
ATOM 631 N N . LEU A 1 81 ? -8.259 -8.388 9.659 1.00 90.12 81 LEU A N 1
ATOM 632 C CA . LEU A 1 81 ? -6.944 -9.022 9.607 1.00 90.12 81 LEU A CA 1
ATOM 633 C C . LEU A 1 81 ? -6.331 -8.769 8.218 1.00 90.12 81 LEU A C 1
ATOM 635 O O . LEU A 1 81 ? -6.752 -9.414 7.255 1.00 90.12 81 LEU A O 1
ATOM 639 N N . PRO A 1 82 ? -5.389 -7.821 8.067 1.00 93.00 82 PRO A N 1
ATOM 640 C CA . PRO A 1 82 ? -4.762 -7.564 6.779 1.00 93.00 82 PRO A CA 1
ATOM 641 C C . PRO A 1 82 ? -3.808 -8.708 6.415 1.00 93.00 82 PRO A C 1
ATOM 643 O O . PRO A 1 82 ? -2.944 -9.080 7.205 1.00 93.00 82 PRO A O 1
ATOM 646 N N . ILE A 1 83 ? -3.947 -9.241 5.201 1.00 92.94 83 ILE A N 1
ATOM 647 C CA . ILE A 1 83 ? -3.070 -10.277 4.645 1.00 92.94 83 ILE A CA 1
ATOM 648 C C . ILE A 1 83 ? -2.542 -9.763 3.308 1.00 92.94 83 ILE A C 1
ATOM 650 O O . ILE A 1 83 ? -3.324 -9.407 2.426 1.00 92.94 83 ILE A O 1
ATOM 654 N N . TYR A 1 84 ? -1.218 -9.715 3.171 1.00 92.69 84 TYR A N 1
ATOM 655 C CA . TYR A 1 84 ? -0.548 -9.430 1.908 1.00 92.69 84 TYR A CA 1
ATOM 656 C C . TYR A 1 84 ? -0.080 -10.745 1.290 1.00 92.69 84 TYR A C 1
ATOM 658 O O . TYR A 1 84 ? 0.652 -11.501 1.925 1.00 92.69 84 TYR A O 1
ATOM 666 N N . VAL A 1 85 ? -0.517 -11.015 0.063 1.00 90.88 85 VAL A N 1
ATOM 667 C CA . VAL A 1 85 ? -0.047 -12.144 -0.740 1.00 90.88 85 VAL A CA 1
ATOM 668 C C . VAL A 1 85 ? 0.447 -11.572 -2.051 1.00 90.88 85 VAL A C 1
ATOM 670 O O . VAL A 1 85 ? -0.277 -10.822 -2.708 1.00 90.88 85 VAL A O 1
ATOM 673 N N . ASN A 1 86 ? 1.657 -11.948 -2.431 1.00 87.81 86 ASN A N 1
ATOM 674 C CA . ASN A 1 86 ? 2.184 -11.668 -3.748 1.00 87.81 86 ASN A CA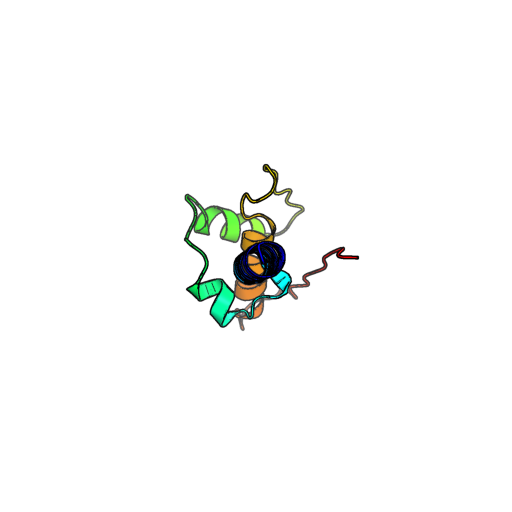 1
ATOM 675 C C . ASN A 1 86 ? 2.681 -12.962 -4.401 1.00 87.81 86 ASN A C 1
ATOM 677 O O . ASN A 1 86 ? 3.063 -13.908 -3.714 1.00 87.81 86 ASN A O 1
ATOM 681 N N . TYR A 1 87 ? 2.639 -12.999 -5.730 1.00 84.25 87 TYR A N 1
ATOM 682 C CA . TYR A 1 87 ? 3.214 -14.066 -6.531 1.00 84.25 87 TYR A CA 1
ATOM 683 C C . TYR A 1 87 ? 4.529 -13.562 -7.131 1.00 84.25 87 TYR A C 1
ATOM 685 O O . TYR A 1 87 ? 4.541 -12.944 -8.195 1.00 84.25 87 TYR A O 1
ATOM 693 N N . CYS A 1 88 ? 5.626 -13.818 -6.423 1.00 65.38 88 CYS A N 1
ATOM 694 C CA . CYS A 1 88 ? 6.987 -13.650 -6.921 1.00 65.38 88 CYS A CA 1
ATOM 695 C C . CYS A 1 88 ? 7.628 -15.036 -7.008 1.00 65.38 88 CYS A C 1
ATOM 697 O O . CYS A 1 88 ? 7.642 -15.765 -6.018 1.00 65.38 88 CYS A O 1
ATOM 699 N N . ASN A 1 89 ? 8.113 -15.387 -8.197 1.00 49.19 89 ASN A N 1
ATOM 700 C CA . ASN A 1 89 ? 8.942 -16.559 -8.477 1.00 49.19 89 ASN A CA 1
ATOM 701 C C . ASN A 1 89 ? 10.255 -16.063 -9.071 1.00 49.19 89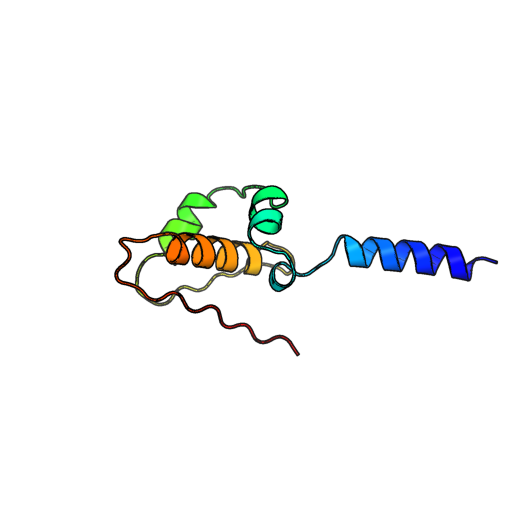 ASN A C 1
ATOM 703 O O . ASN A 1 89 ? 10.164 -15.186 -9.964 1.00 49.19 89 ASN A O 1
#

Radius of gyration: 16.54 Å; chains: 1; bounding box: 55×29×36 Å

Foldseek 3Di:
DPVVVVVVVVVVVCVVPDDLVPADPVRLVVVDDDDVCLVVLLVVVLDDDDDDDDDDPPPCPVSSLVVSLVVQVPPPPDPDDRDDDDDDD